Protein AF-A0A2N7HNQ8-F1 (afdb_monomer)

Foldseek 3Di:
DVVVVVVVVVVVVVPPPVPDDDDDDDDDDDDDDDPPPCPDDDDDDDDPDPPPPDDDDDDDDDDPDDDDDDDPDDFAWPDAPDDPPDDDDPPDDGTDGDCVVVVVVVVVVVVVVVVPDD

Mean predicted aligned error: 19.06 Å

pLDDT: mean 77.59, std 17.01, range [34.62, 96.19]

Nearest PDB structures (foldseek):
  2k7v-assembly1_B  TM=4.039E-01  e=2.892E+00  Escherichia coli K-12

Solvent-accessible surface area (backbone atoms only — not comparable to full-atom values): 8687 Å² total; per-residue (Å²): 130,73,66,63,58,55,52,54,59,56,54,66,71,60,65,74,80,79,76,84,87,84,80,90,86,88,87,87,82,90,80,77,92,71,88,70,82,81,74,87,74,91,80,81,86,84,71,89,72,82,75,77,81,81,84,88,80,89,82,84,91,74,78,96,74,81,85,86,87,76,78,94,62,93,74,54,77,68,46,72,70,62,62,94,89,64,90,80,59,93,89,60,79,50,62,39,62,56,54,64,72,58,51,55,54,48,52,54,53,50,52,54,53,58,74,66,57,129

Structure (mmCIF, N/CA/C/O backbone):
data_AF-A0A2N7HNQ8-F1
#
_entry.id   AF-A0A2N7HNQ8-F1
#
loop_
_atom_site.group_PDB
_atom_site.id
_atom_site.type_symbol
_atom_site.label_atom_id
_atom_site.label_alt_id
_atom_site.label_comp_id
_atom_site.label_asym_id
_atom_site.label_entity_id
_atom_site.label_seq_id
_atom_site.pdbx_PDB_ins_code
_atom_site.Cartn_x
_atom_site.Cartn_y
_atom_site.Cartn_z
_atom_site.occupancy
_atom_site.B_iso_or_equiv
_atom_site.auth_seq_id
_atom_site.auth_comp_id
_atom_site.auth_asym_id
_atom_site.auth_atom_id
_atom_site.pdbx_PDB_model_num
ATOM 1 N N . MET A 1 1 ? 15.312 16.713 -108.559 1.00 56.25 1 MET A N 1
ATOM 2 C CA . MET A 1 1 ? 16.142 17.880 -108.942 1.00 56.25 1 MET A CA 1
ATOM 3 C C . MET A 1 1 ? 16.427 18.877 -107.802 1.00 56.25 1 MET A C 1
ATOM 5 O O . MET A 1 1 ? 17.347 19.658 -107.952 1.00 56.25 1 MET A O 1
ATOM 9 N N . MET A 1 2 ? 15.707 18.867 -106.663 1.00 56.84 2 MET A N 1
ATOM 10 C CA . MET A 1 2 ? 15.932 19.813 -105.541 1.00 56.84 2 MET A CA 1
ATOM 11 C C . MET A 1 2 ? 16.911 19.304 -104.458 1.00 56.84 2 MET A C 1
ATOM 13 O O . MET A 1 2 ? 17.405 20.084 -103.652 1.00 56.84 2 MET A O 1
ATOM 17 N N . SER A 1 3 ? 17.199 17.995 -104.414 1.00 55.41 3 SER A N 1
ATOM 18 C CA . SER A 1 3 ? 18.073 17.393 -103.387 1.00 55.41 3 SER A CA 1
ATOM 19 C C . SER A 1 3 ? 19.565 17.615 -103.660 1.00 55.41 3 SER A C 1
ATOM 21 O O . SER A 1 3 ? 20.364 17.632 -102.735 1.00 55.41 3 SER A O 1
ATOM 23 N N . ILE A 1 4 ? 19.932 17.828 -104.926 1.00 68.69 4 ILE A N 1
ATOM 24 C CA . ILE A 1 4 ? 21.322 17.939 -105.394 1.00 68.69 4 ILE A CA 1
ATOM 25 C C . ILE A 1 4 ? 21.929 19.287 -104.958 1.00 68.69 4 ILE A C 1
ATOM 27 O O . ILE A 1 4 ? 23.066 19.345 -104.501 1.00 68.69 4 ILE A O 1
ATOM 31 N N . TYR A 1 5 ? 21.126 20.359 -104.983 1.00 66.38 5 TYR A N 1
ATOM 32 C CA . TYR A 1 5 ? 21.523 21.685 -104.493 1.00 66.38 5 TYR A CA 1
ATOM 33 C C . TYR A 1 5 ? 21.697 21.732 -102.970 1.00 66.38 5 TYR A C 1
ATOM 35 O O . TYR A 1 5 ? 22.557 22.458 -102.479 1.00 66.38 5 TYR A O 1
ATOM 43 N N . ARG A 1 6 ? 20.934 20.922 -102.217 1.00 64.94 6 ARG A N 1
ATOM 44 C CA . ARG A 1 6 ? 21.071 20.821 -100.752 1.00 64.94 6 ARG A CA 1
ATOM 45 C C . ARG A 1 6 ? 22.409 20.195 -100.359 1.00 64.94 6 ARG A C 1
ATOM 47 O O . ARG A 1 6 ? 23.032 20.683 -99.426 1.00 64.94 6 ARG A O 1
ATOM 54 N N . TYR A 1 7 ? 22.885 19.195 -101.104 1.00 72.62 7 TYR A N 1
ATOM 55 C CA . TYR A 1 7 ? 24.222 18.625 -100.898 1.00 72.62 7 TYR A CA 1
ATOM 56 C C . TYR A 1 7 ? 25.344 19.576 -101.346 1.00 72.62 7 TYR A C 1
ATOM 58 O O . TYR A 1 7 ? 26.361 19.664 -100.665 1.00 72.62 7 TYR A O 1
ATOM 66 N N . SER A 1 8 ? 25.142 20.355 -102.417 1.00 71.75 8 SER A N 1
ATOM 67 C CA . SER A 1 8 ? 26.108 21.381 -102.848 1.00 71.75 8 SER A CA 1
ATOM 68 C C . SER A 1 8 ? 26.268 22.517 -101.830 1.00 71.75 8 SER A C 1
ATOM 70 O O . SER A 1 8 ? 27.382 22.996 -101.627 1.00 71.75 8 SER A O 1
ATOM 72 N N . LEU A 1 9 ? 25.181 22.941 -101.174 1.00 67.62 9 LEU A N 1
ATOM 73 C CA . LEU A 1 9 ? 25.225 23.990 -100.147 1.00 67.62 9 LEU A CA 1
ATOM 74 C C . LEU A 1 9 ? 25.883 23.490 -98.848 1.00 67.62 9 LEU A C 1
ATOM 76 O O . LEU A 1 9 ? 26.578 24.251 -98.185 1.00 67.62 9 LEU A O 1
ATOM 80 N N . LEU A 1 10 ? 25.719 22.200 -98.528 1.00 68.38 10 LEU A N 1
ATOM 81 C CA . LEU A 1 10 ? 26.332 21.554 -97.361 1.00 68.38 10 LEU A CA 1
ATOM 82 C C . LEU A 1 10 ? 27.835 21.259 -97.561 1.00 68.38 10 LEU A C 1
ATOM 84 O O . LEU A 1 10 ? 28.608 21.293 -96.606 1.00 68.38 10 LEU A O 1
ATOM 88 N N . ALA A 1 11 ? 28.265 20.999 -98.801 1.00 67.81 11 ALA A N 1
ATOM 89 C CA . ALA A 1 11 ? 29.670 20.749 -99.137 1.00 67.81 11 ALA A CA 1
ATOM 90 C C . ALA A 1 11 ? 30.527 22.030 -99.113 1.00 67.81 11 ALA A C 1
ATOM 92 O O . ALA A 1 11 ? 31.683 21.988 -98.694 1.00 67.81 11 ALA A O 1
ATOM 93 N N . ALA A 1 12 ? 29.961 23.184 -99.489 1.00 68.19 12 ALA A N 1
ATOM 94 C CA . ALA A 1 12 ? 30.667 24.469 -99.461 1.00 68.19 12 ALA A CA 1
ATOM 95 C C . ALA A 1 12 ? 30.998 24.947 -98.031 1.00 68.19 12 ALA A C 1
ATOM 97 O O . ALA A 1 12 ? 31.996 25.634 -97.825 1.00 68.19 12 ALA A O 1
ATOM 98 N N . THR A 1 13 ? 30.210 24.542 -97.029 1.00 65.44 13 THR A N 1
ATOM 99 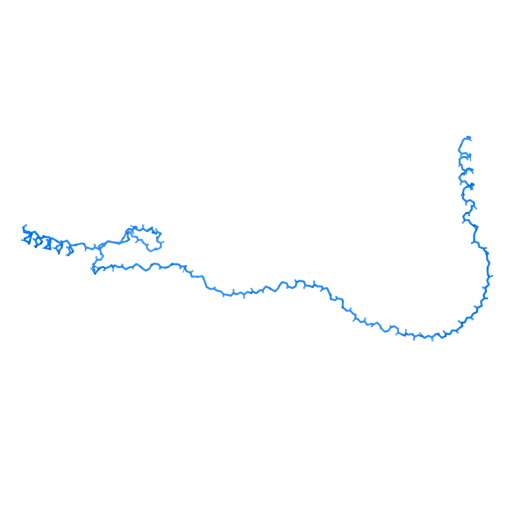C CA . THR A 1 13 ? 30.442 24.895 -95.618 1.00 65.44 13 THR A CA 1
ATOM 100 C C . THR A 1 13 ? 31.474 24.014 -94.913 1.00 65.44 13 THR A C 1
ATOM 102 O O . THR A 1 13 ? 31.965 24.400 -93.857 1.00 65.44 13 THR A O 1
ATOM 105 N N . LEU A 1 14 ? 31.833 22.853 -95.476 1.00 64.94 14 LEU A N 1
ATOM 106 C CA . LEU A 1 14 ? 32.817 21.94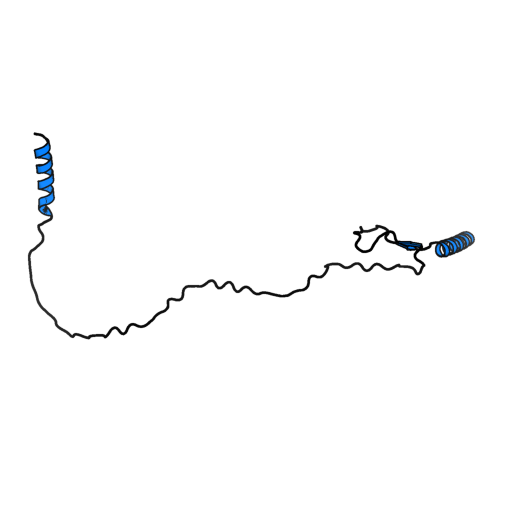2 -94.871 1.00 64.94 14 LEU A CA 1
ATOM 107 C C . LEU A 1 14 ? 34.260 22.198 -95.343 1.00 64.94 14 LEU A C 1
ATOM 109 O O . LEU A 1 14 ? 35.203 21.664 -94.764 1.00 64.94 14 LEU A O 1
ATOM 113 N N . LEU A 1 15 ? 34.442 23.031 -96.373 1.00 66.12 15 LEU A N 1
ATOM 114 C CA . LEU A 1 15 ? 35.744 23.299 -96.983 1.00 66.12 15 LEU A CA 1
ATOM 115 C C . LEU A 1 15 ? 36.750 24.126 -96.141 1.00 66.12 15 LEU A C 1
ATOM 117 O O . LEU A 1 15 ? 37.941 23.988 -96.418 1.00 66.12 15 LEU A O 1
ATOM 121 N N . PRO A 1 16 ? 36.383 24.936 -95.119 1.00 58.91 16 PRO A N 1
ATOM 122 C CA . PRO A 1 16 ? 37.382 25.700 -94.367 1.00 58.91 16 PRO A CA 1
ATOM 123 C C . PRO A 1 16 ? 37.990 24.955 -93.161 1.00 58.91 16 PRO A C 1
ATOM 125 O O . PRO A 1 16 ? 38.896 25.493 -92.535 1.00 58.91 16 PRO A O 1
ATOM 128 N N . LEU A 1 17 ? 37.559 23.728 -92.822 1.00 59.75 17 LEU A N 1
ATOM 129 C CA . LEU A 1 17 ? 38.064 23.018 -91.627 1.00 59.75 17 LEU A CA 1
ATOM 130 C C . LEU A 1 17 ? 39.320 22.150 -91.848 1.00 59.75 17 LEU A C 1
ATOM 132 O O . LEU A 1 17 ? 39.835 21.587 -90.888 1.00 59.75 17 LEU A O 1
ATOM 136 N N . ILE A 1 18 ? 39.851 22.056 -93.073 1.00 60.75 18 ILE A N 1
ATOM 137 C CA . ILE A 1 18 ? 41.083 21.287 -93.375 1.00 60.75 18 ILE A CA 1
ATOM 138 C C . ILE A 1 18 ? 42.306 22.218 -93.579 1.00 60.75 18 ILE A C 1
ATOM 140 O O . ILE A 1 18 ? 43.409 21.776 -93.886 1.00 60.75 18 ILE A O 1
ATOM 144 N N . GLY A 1 19 ? 42.153 23.527 -93.351 1.00 54.56 19 GLY A N 1
ATOM 145 C CA . GLY A 1 19 ? 43.182 24.534 -93.625 1.00 54.56 19 GLY A CA 1
ATOM 146 C C . GLY A 1 19 ? 43.919 25.080 -92.399 1.00 54.56 19 GLY A C 1
ATOM 147 O O . GLY A 1 19 ? 43.836 26.275 -92.159 1.00 54.56 19 GLY A O 1
ATOM 148 N N . CYS A 1 20 ? 44.658 24.251 -91.653 1.00 60.88 20 CYS A N 1
ATOM 149 C CA . CYS A 1 20 ? 45.712 24.719 -90.734 1.00 60.88 20 CYS A CA 1
ATOM 150 C C . CYS A 1 20 ? 46.837 23.674 -90.629 1.00 60.88 20 CYS A C 1
ATOM 152 O O . CYS A 1 20 ? 46.870 22.876 -89.695 1.00 60.88 20 CYS A O 1
ATOM 154 N N . ASN A 1 21 ? 47.756 23.661 -91.603 1.00 56.78 21 ASN A N 1
ATOM 155 C CA . ASN A 1 21 ? 49.056 22.998 -91.453 1.00 56.78 21 ASN A CA 1
ATOM 156 C C . ASN A 1 21 ? 50.152 23.644 -92.329 1.00 56.78 21 ASN A C 1
ATOM 158 O O . ASN A 1 21 ? 50.371 23.239 -93.470 1.00 56.78 21 ASN A O 1
ATOM 162 N N . HIS A 1 22 ? 50.825 24.663 -91.785 1.00 47.66 22 HIS A N 1
ATOM 163 C CA . HIS A 1 22 ? 52.124 25.214 -92.215 1.00 47.66 22 HIS A CA 1
ATOM 164 C C . HIS A 1 22 ? 52.555 26.221 -91.121 1.00 47.66 22 HIS A C 1
ATOM 166 O O . HIS A 1 22 ? 51.722 27.025 -90.726 1.00 47.66 22 HIS A O 1
ATOM 172 N N . SER A 1 23 ? 53.750 26.276 -90.530 1.00 43.09 23 SER A N 1
ATOM 173 C CA . SER A 1 23 ? 55.070 25.717 -90.830 1.00 43.09 23 SER A CA 1
ATOM 174 C C . SER A 1 23 ? 55.995 25.850 -89.600 1.00 43.09 23 SER A C 1
ATOM 176 O O . SER A 1 23 ? 55.961 26.859 -88.903 1.00 43.09 23 SER A O 1
ATOM 178 N N . VAL A 1 24 ? 56.832 24.827 -89.408 1.00 43.47 24 VAL A N 1
ATOM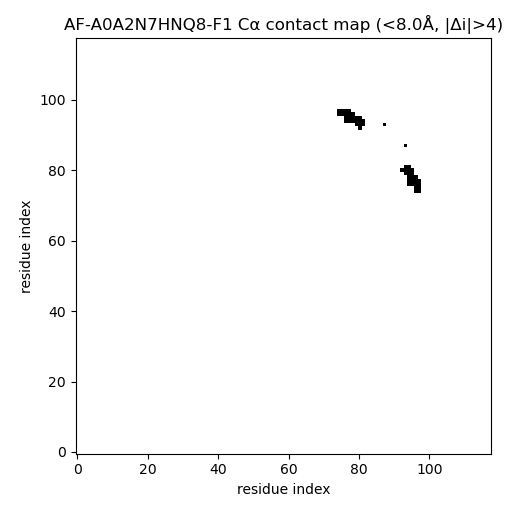 179 C CA . VAL A 1 24 ? 58.199 24.769 -88.840 1.00 43.47 24 VAL A CA 1
ATOM 180 C C . VAL A 1 24 ? 58.893 26.087 -88.437 1.00 43.47 24 VAL A C 1
ATOM 182 O O . VAL A 1 24 ? 59.069 26.976 -89.267 1.00 43.47 24 VAL A O 1
ATOM 185 N N . SER A 1 25 ? 59.470 26.112 -87.223 1.00 39.19 25 SER A N 1
ATOM 186 C CA . SER A 1 25 ? 60.926 26.266 -86.996 1.00 39.19 25 SER A CA 1
ATOM 187 C C . SER A 1 25 ? 61.347 25.878 -85.569 1.00 39.19 25 SER A C 1
ATOM 189 O O . SER A 1 25 ? 60.736 26.262 -84.578 1.00 39.19 25 SER A O 1
ATOM 191 N N . THR A 1 26 ? 62.393 25.061 -85.546 1.00 39.34 26 THR A N 1
ATOM 192 C CA . THR A 1 26 ? 63.142 24.419 -84.460 1.00 39.34 26 THR A CA 1
ATOM 193 C C . THR A 1 26 ? 64.090 25.404 -83.772 1.00 39.34 26 THR A C 1
ATOM 195 O O . THR A 1 26 ? 64.591 26.284 -84.457 1.00 39.34 26 THR A O 1
ATOM 198 N N . GLU A 1 27 ? 64.392 25.216 -82.480 1.00 40.34 27 GLU A N 1
ATOM 199 C CA . GLU A 1 27 ? 65.759 25.157 -81.913 1.00 40.34 27 GLU A CA 1
ATOM 200 C C . GLU A 1 27 ? 65.721 24.731 -80.423 1.00 40.34 27 GLU A C 1
ATOM 202 O O . GLU A 1 27 ? 64.684 24.871 -79.771 1.00 40.34 27 GLU A O 1
ATOM 207 N N . PRO A 1 28 ? 66.801 24.110 -79.909 1.00 50.19 28 PRO A N 1
ATOM 208 C CA . PRO A 1 28 ? 66.754 23.062 -78.891 1.00 50.19 28 PRO A CA 1
ATOM 209 C C . PRO A 1 28 ? 67.389 23.473 -77.554 1.00 50.19 28 PRO A C 1
ATOM 211 O O . PRO A 1 28 ? 68.359 24.222 -77.523 1.00 50.19 28 PRO A O 1
ATOM 214 N N . THR A 1 29 ? 66.967 22.851 -76.454 1.00 34.62 29 THR A N 1
ATOM 215 C CA . THR A 1 29 ? 67.837 22.672 -75.282 1.00 34.62 29 THR A CA 1
ATOM 216 C C . THR A 1 29 ? 67.580 21.319 -74.638 1.00 34.62 29 THR A C 1
ATOM 218 O O . THR A 1 29 ? 66.517 21.029 -74.095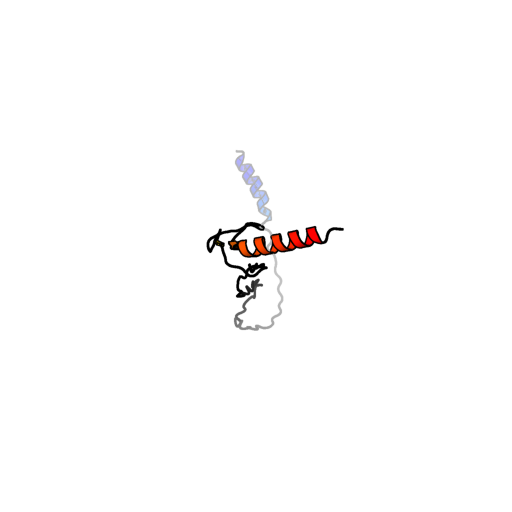 1.00 34.62 29 THR A O 1
ATOM 221 N N . ALA A 1 30 ? 68.595 20.471 -74.753 1.00 46.88 30 ALA A N 1
ATOM 222 C CA . ALA A 1 30 ? 68.765 19.273 -73.963 1.00 46.88 30 ALA A CA 1
ATOM 223 C C . ALA A 1 30 ? 69.015 19.653 -72.499 1.00 46.88 30 ALA A C 1
ATOM 225 O O . ALA A 1 30 ? 69.881 20.486 -72.249 1.00 46.88 30 ALA A O 1
ATOM 226 N N . ASP A 1 31 ? 68.346 18.988 -71.554 1.00 37.75 31 ASP A N 1
ATOM 227 C CA . ASP A 1 31 ? 69.063 18.430 -70.408 1.00 37.75 31 ASP A CA 1
ATOM 228 C C . ASP A 1 31 ? 68.303 17.263 -69.747 1.00 37.75 31 ASP A C 1
ATOM 230 O O . ASP A 1 31 ? 67.135 17.361 -69.379 1.00 37.75 31 ASP A O 1
ATOM 234 N N . SER A 1 32 ? 69.039 16.162 -69.619 1.00 42.09 32 SER A N 1
ATOM 235 C CA . SER A 1 32 ? 68.947 15.100 -68.618 1.00 42.09 32 SER A CA 1
ATOM 236 C C . SER A 1 32 ? 67.606 14.442 -68.301 1.00 42.09 32 SER A C 1
ATOM 238 O O . SER A 1 32 ? 66.894 14.774 -67.355 1.00 42.09 32 SER A O 1
ATOM 240 N N . SER A 1 33 ? 67.429 13.296 -68.956 1.00 52.00 33 SER A N 1
ATOM 241 C CA . SER A 1 33 ? 67.163 12.012 -68.307 1.00 52.00 33 SER A CA 1
ATOM 242 C C . SER A 1 33 ? 67.487 11.985 -66.804 1.00 52.00 33 SER A C 1
ATOM 244 O O . SER A 1 33 ? 68.634 11.799 -66.399 1.00 52.00 33 SER A O 1
ATOM 246 N N . LYS A 1 34 ? 66.453 12.050 -65.967 1.00 45.34 34 LYS A N 1
ATOM 247 C CA . LYS A 1 34 ? 66.490 11.445 -64.637 1.00 45.34 34 LYS A CA 1
ATOM 248 C C . LYS A 1 34 ? 65.358 10.435 -64.563 1.00 45.34 34 LYS A C 1
ATOM 250 O O . LYS A 1 34 ? 64.214 10.782 -64.288 1.00 45.34 34 LYS A O 1
ATOM 255 N N . VAL A 1 35 ? 65.704 9.180 -64.846 1.00 54.09 35 VAL A N 1
ATOM 256 C CA . VAL A 1 35 ? 64.890 8.019 -64.490 1.00 54.09 35 VAL A CA 1
ATOM 257 C C . VAL A 1 35 ? 64.716 8.073 -62.977 1.00 54.09 35 VAL A C 1
ATOM 259 O O . VAL A 1 35 ? 65.609 7.707 -62.215 1.00 54.09 35 VAL A O 1
ATOM 262 N N . THR A 1 36 ? 63.592 8.619 -62.535 1.00 55.94 36 THR A N 1
ATOM 263 C CA . THR A 1 36 ? 63.123 8.382 -61.180 1.00 55.94 36 THR A CA 1
ATOM 264 C C . THR A 1 36 ? 62.383 7.066 -61.283 1.00 55.94 36 THR A C 1
ATOM 266 O O . THR A 1 36 ? 61.293 7.027 -61.840 1.00 55.94 36 THR A O 1
ATOM 269 N N . GLU A 1 37 ? 63.008 5.972 -60.842 1.00 64.25 37 GLU A N 1
ATOM 270 C CA . GLU A 1 37 ? 62.255 4.747 -60.595 1.00 64.25 37 GLU A CA 1
ATOM 271 C C . GLU A 1 37 ? 61.119 5.093 -59.633 1.00 64.25 37 GLU A C 1
ATOM 273 O O . GLU A 1 37 ? 61.342 5.375 -58.449 1.00 64.25 37 GLU A O 1
ATOM 278 N N . GLU A 1 38 ? 59.904 5.126 -60.171 1.00 65.88 38 GLU A N 1
ATOM 279 C CA . GLU A 1 38 ? 58.674 5.295 -59.421 1.00 65.88 38 GLU A CA 1
ATOM 280 C C . GLU A 1 38 ? 58.485 4.040 -58.571 1.00 65.88 38 GLU A C 1
ATOM 282 O O . GLU A 1 38 ? 57.869 3.065 -58.989 1.00 65.88 38 GLU A O 1
ATOM 287 N N . ARG A 1 39 ? 59.087 4.022 -57.378 1.00 76.19 39 ARG A N 1
ATOM 288 C CA . ARG A 1 39 ? 58.824 2.983 -56.381 1.00 76.19 39 ARG A CA 1
ATOM 289 C C . ARG A 1 39 ? 57.395 3.184 -55.872 1.00 76.19 39 ARG A C 1
ATOM 291 O O . ARG A 1 39 ? 57.161 4.174 -55.174 1.00 76.19 39 ARG A O 1
ATOM 298 N N . PRO A 1 40 ? 56.444 2.289 -56.197 1.00 77.06 40 PRO A N 1
ATOM 299 C CA . PRO A 1 40 ? 55.069 2.462 -55.768 1.00 77.06 40 PRO A CA 1
ATOM 300 C C . PRO A 1 40 ? 55.009 2.329 -54.248 1.00 77.06 40 PRO A C 1
ATOM 302 O O . PRO A 1 40 ? 55.431 1.325 -53.673 1.00 77.06 40 PRO A O 1
ATOM 305 N N . ILE A 1 41 ? 54.499 3.369 -53.598 1.00 79.88 41 ILE A N 1
ATOM 306 C CA . ILE A 1 41 ? 54.211 3.364 -52.168 1.00 79.88 41 ILE A CA 1
ATOM 307 C C . ILE A 1 41 ? 52.730 3.080 -51.967 1.00 79.88 41 ILE A C 1
ATOM 309 O O . ILE A 1 41 ? 51.875 3.589 -52.691 1.00 79.88 41 ILE A O 1
ATOM 313 N N . GLN A 1 42 ? 52.419 2.257 -50.975 1.00 80.62 42 GLN A N 1
ATOM 314 C CA . GLN A 1 42 ? 51.038 1.963 -50.642 1.00 80.62 42 GLN A CA 1
ATOM 315 C C . GLN A 1 42 ? 50.525 3.038 -49.687 1.00 80.62 42 GLN A C 1
ATOM 317 O O . GLN A 1 42 ? 50.986 3.147 -48.552 1.00 80.62 42 GLN A O 1
ATOM 322 N N . VAL A 1 43 ? 49.582 3.846 -50.165 1.00 85.88 43 VAL A N 1
ATOM 323 C CA . VAL A 1 43 ? 48.874 4.839 -49.356 1.00 85.88 43 VAL A CA 1
ATOM 324 C C . VAL A 1 43 ? 47.460 4.349 -49.078 1.00 85.88 43 VAL A C 1
ATOM 326 O O . VAL A 1 43 ? 46.825 3.730 -49.931 1.00 85.88 43 VAL A O 1
ATOM 329 N N . ILE A 1 44 ? 46.971 4.623 -47.874 1.00 85.75 44 ILE A N 1
ATOM 330 C CA . ILE A 1 44 ? 45.580 4.385 -47.495 1.00 85.75 44 ILE A CA 1
ATOM 331 C C . ILE A 1 44 ? 44.965 5.752 -47.230 1.00 85.75 44 ILE A C 1
ATOM 333 O O . ILE A 1 44 ? 45.480 6.523 -46.420 1.00 85.75 44 ILE A O 1
ATOM 337 N N . GLN A 1 45 ? 43.875 6.054 -47.926 1.00 82.06 45 GLN A N 1
ATOM 338 C CA . GLN A 1 45 ? 43.105 7.267 -47.700 1.00 82.06 45 GLN A CA 1
ATOM 339 C C . GLN A 1 45 ? 42.133 7.014 -46.546 1.00 82.06 45 GLN A C 1
ATOM 341 O O . GLN A 1 45 ? 41.269 6.145 -46.643 1.00 82.06 45 GLN A O 1
ATOM 346 N N . LEU A 1 46 ? 42.305 7.727 -45.430 1.00 81.56 46 LEU A N 1
ATOM 347 C CA . LEU A 1 46 ? 41.384 7.630 -44.302 1.00 81.56 46 LEU A CA 1
ATOM 348 C C . LEU A 1 46 ? 40.139 8.462 -44.606 1.00 81.56 46 LEU A C 1
ATOM 350 O O . LEU A 1 46 ? 40.207 9.689 -44.670 1.00 81.56 46 LEU A O 1
ATOM 354 N N . GLU A 1 47 ? 39.003 7.796 -44.767 1.00 82.12 47 GLU A N 1
ATOM 355 C CA . GLU A 1 47 ? 37.706 8.462 -44.743 1.00 82.12 47 GLU A CA 1
ATOM 356 C C . GLU A 1 47 ? 37.255 8.686 -43.298 1.00 82.12 47 GLU A C 1
ATOM 358 O O . GLU A 1 47 ? 37.595 7.924 -42.387 1.00 82.12 47 GLU A O 1
ATOM 363 N N . SER A 1 48 ? 36.481 9.747 -43.075 1.00 73.94 48 SER A N 1
ATOM 364 C CA . SER A 1 48 ? 35.878 10.028 -41.777 1.00 73.94 48 SER A CA 1
ATOM 365 C C . SER A 1 48 ? 34.825 8.967 -41.459 1.00 73.94 48 SER A C 1
ATOM 367 O O . SER A 1 48 ? 33.650 9.119 -41.787 1.00 73.94 48 SER A O 1
ATOM 369 N N . ALA A 1 49 ? 35.244 7.882 -40.814 1.00 71.88 49 ALA A N 1
ATOM 370 C CA . ALA A 1 49 ? 34.327 6.920 -40.234 1.00 71.88 49 ALA A CA 1
ATOM 371 C C . ALA A 1 49 ? 33.654 7.577 -39.024 1.00 71.88 49 ALA A C 1
ATOM 373 O O . ALA A 1 49 ? 34.299 7.828 -38.003 1.00 71.88 49 ALA A O 1
ATOM 374 N N . SER A 1 50 ? 32.352 7.859 -39.116 1.00 69.06 50 SER A N 1
ATOM 375 C CA . SER A 1 50 ? 31.552 8.215 -37.945 1.00 69.06 50 SER A CA 1
ATOM 376 C C . SER A 1 50 ? 31.420 6.973 -37.064 1.00 69.06 50 SER A C 1
ATOM 378 O O . SER A 1 50 ? 30.453 6.217 -37.152 1.00 69.06 50 SER A O 1
ATOM 380 N N . GLN A 1 51 ? 32.436 6.711 -36.246 1.00 69.06 51 GLN A N 1
ATOM 381 C CA . GLN A 1 51 ? 32.399 5.634 -35.270 1.00 69.06 51 GLN A CA 1
ATOM 382 C C . GLN A 1 51 ? 31.366 6.005 -34.204 1.00 69.06 51 GLN A C 1
ATOM 384 O O . GLN A 1 51 ? 31.654 6.740 -33.260 1.00 69.06 51 GLN A O 1
ATOM 389 N N . GLN A 1 52 ? 30.138 5.506 -34.354 1.00 72.50 52 GLN A N 1
ATOM 390 C CA . GLN A 1 52 ? 29.171 5.523 -33.265 1.00 72.50 52 GLN A CA 1
ATOM 391 C C . GLN A 1 52 ? 29.679 4.577 -32.178 1.00 72.50 52 GLN A C 1
ATOM 393 O O . GLN A 1 52 ? 29.512 3.363 -32.244 1.00 72.50 52 GLN A O 1
ATOM 398 N N . SER A 1 53 ? 30.347 5.149 -31.178 1.00 77.56 53 SER A N 1
ATOM 399 C CA . SER A 1 53 ? 30.722 4.432 -29.966 1.00 77.56 53 SER A CA 1
ATOM 400 C C . SER A 1 53 ? 29.451 4.124 -29.171 1.00 77.56 53 SER A C 1
ATOM 402 O O . SER A 1 53 ? 28.928 4.977 -28.453 1.00 77.56 53 SER A O 1
ATOM 404 N N . SER A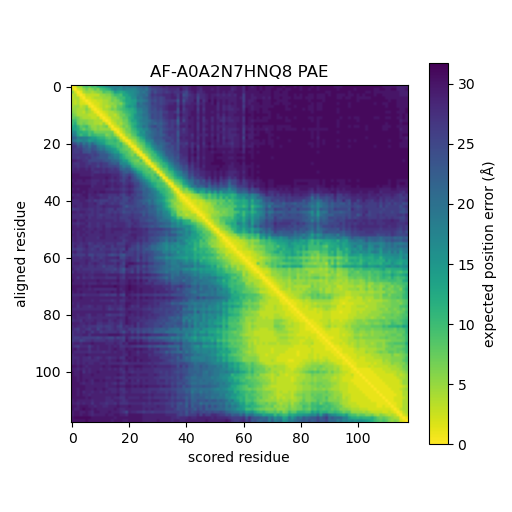 1 54 ? 28.918 2.911 -29.324 1.00 80.62 54 SER A N 1
ATOM 405 C CA . SER A 1 54 ? 27.837 2.412 -28.475 1.00 80.62 54 SER A CA 1
ATOM 406 C C . SER A 1 54 ? 28.421 1.958 -27.139 1.00 80.62 54 SER A C 1
ATOM 408 O O . SER A 1 54 ? 29.214 1.016 -27.092 1.00 80.62 54 SER A O 1
ATOM 410 N N . LYS A 1 55 ? 28.035 2.620 -26.048 1.00 88.38 55 LYS A N 1
ATOM 411 C CA . LYS A 1 55 ? 28.372 2.185 -24.690 1.00 88.38 55 LYS A CA 1
ATOM 412 C C . LYS A 1 55 ? 27.207 1.383 -24.124 1.00 88.38 55 LYS A C 1
ATOM 414 O O . LYS A 1 55 ? 26.093 1.892 -24.050 1.00 88.38 55 LYS A O 1
ATOM 419 N N . THR A 1 56 ? 27.477 0.149 -23.718 1.00 88.19 56 THR A N 1
ATOM 420 C CA . THR A 1 56 ? 26.499 -0.708 -23.043 1.00 88.19 56 THR A CA 1
ATOM 421 C C . THR A 1 56 ? 26.706 -0.599 -21.543 1.00 88.19 56 THR A C 1
ATOM 423 O O . THR A 1 56 ? 27.819 -0.789 -21.053 1.00 88.19 56 THR A O 1
ATOM 426 N N . PHE A 1 57 ? 25.633 -0.319 -20.814 1.00 89.00 57 PHE A N 1
ATOM 427 C CA . PHE A 1 57 ? 25.628 -0.294 -19.357 1.00 89.00 57 PHE A CA 1
ATOM 428 C C . PHE A 1 57 ? 24.664 -1.360 -18.852 1.00 89.00 57 PHE A C 1
ATOM 430 O O . PHE A 1 57 ? 23.593 -1.556 -19.422 1.00 89.00 57 PHE A O 1
ATOM 437 N N . THR A 1 58 ? 25.061 -2.055 -17.793 1.00 92.19 58 THR A N 1
ATOM 438 C CA . THR A 1 58 ? 24.181 -2.984 -17.0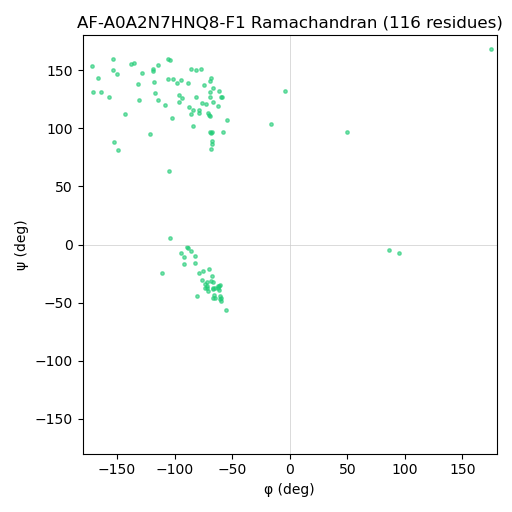79 1.00 92.19 58 THR A CA 1
ATOM 439 C C . THR A 1 58 ? 23.543 -2.239 -15.914 1.00 92.19 58 THR A C 1
ATOM 441 O O . THR A 1 58 ? 24.202 -1.421 -15.274 1.00 92.19 58 THR A O 1
ATOM 444 N N . GLY A 1 59 ? 22.271 -2.512 -15.646 1.00 90.88 59 GLY A N 1
ATOM 445 C CA . GLY A 1 59 ? 21.535 -1.936 -14.529 1.00 90.88 59 GLY A CA 1
ATOM 446 C C . GLY A 1 59 ? 20.406 -2.861 -14.101 1.00 90.88 59 GLY A C 1
ATOM 447 O O . GLY A 1 59 ? 19.979 -3.725 -14.868 1.00 90.88 59 GLY A O 1
ATOM 448 N N . GLU A 1 60 ? 19.943 -2.680 -12.873 1.00 92.25 60 GLU A N 1
ATOM 449 C CA . GLU A 1 60 ? 18.803 -3.405 -12.326 1.00 92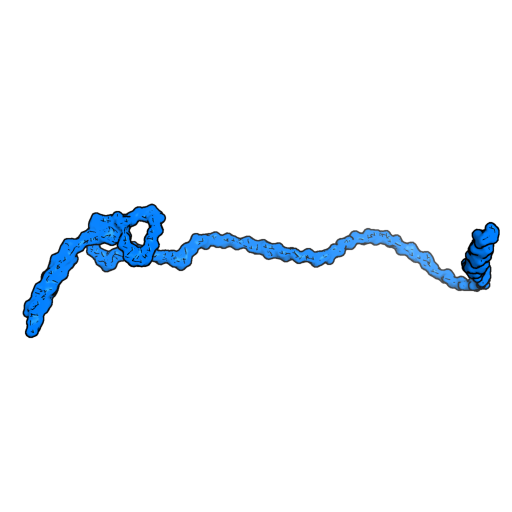.25 60 GLU A CA 1
ATOM 450 C C . GLU A 1 60 ? 17.556 -2.518 -12.359 1.00 92.25 60 GLU A C 1
ATOM 452 O O . GLU A 1 60 ? 17.629 -1.305 -12.147 1.00 92.25 60 GLU A O 1
ATOM 457 N N . LEU A 1 61 ? 16.405 -3.124 -12.651 1.00 90.69 61 LEU A N 1
ATOM 458 C CA . LEU A 1 61 ? 15.119 -2.443 -12.582 1.00 90.69 61 LEU A CA 1
ATOM 459 C C . LEU A 1 61 ? 14.575 -2.555 -11.161 1.00 90.69 61 LEU A C 1
ATOM 461 O O . LEU A 1 61 ? 14.281 -3.652 -10.693 1.00 90.69 61 LEU A O 1
ATOM 465 N N . GLN A 1 62 ? 14.384 -1.414 -10.507 1.00 88.56 62 GLN A N 1
ATOM 466 C CA . GLN A 1 62 ? 13.752 -1.334 -9.196 1.00 88.56 62 GLN A CA 1
ATOM 467 C C . GLN A 1 62 ? 12.475 -0.496 -9.273 1.00 88.56 62 GLN A C 1
ATOM 469 O O . GLN A 1 62 ? 12.366 0.432 -10.078 1.00 88.56 62 GLN A O 1
ATOM 474 N N . SER A 1 63 ? 11.497 -0.823 -8.425 1.00 89.00 63 SER A N 1
ATOM 475 C CA . SER A 1 63 ? 10.307 0.010 -8.273 1.00 89.00 63 SER A CA 1
ATOM 476 C C . SER A 1 63 ? 10.692 1.403 -7.779 1.00 89.00 63 SER A C 1
ATOM 478 O O . SER A 1 63 ? 11.429 1.530 -6.802 1.00 89.00 63 SER A O 1
ATOM 480 N N . VAL A 1 64 ? 10.151 2.439 -8.424 1.00 88.44 64 VAL A N 1
ATOM 481 C CA . VAL A 1 64 ? 10.347 3.840 -8.014 1.00 88.44 64 VAL A CA 1
ATOM 482 C C . VAL A 1 64 ? 9.764 4.080 -6.619 1.00 88.44 64 VAL A C 1
ATOM 484 O O . VAL A 1 64 ? 10.346 4.804 -5.819 1.00 88.44 64 VAL A O 1
ATOM 487 N N . GLU A 1 65 ? 8.644 3.426 -6.302 1.00 84.00 65 GLU A N 1
ATOM 488 C CA . GLU A 1 65 ? 7.968 3.534 -5.011 1.00 84.00 65 GLU A CA 1
ATOM 489 C C . GLU A 1 65 ? 7.626 2.144 -4.469 1.00 84.00 65 GLU A C 1
ATOM 491 O O . GLU A 1 65 ? 7.191 1.256 -5.204 1.00 84.00 65 GLU A O 1
ATOM 496 N N . THR A 1 66 ? 7.829 1.935 -3.169 1.00 85.12 66 THR A N 1
ATOM 497 C CA . THR A 1 66 ? 7.462 0.693 -2.476 1.00 85.12 66 THR A CA 1
ATOM 498 C C . THR A 1 66 ? 6.688 1.055 -1.219 1.00 85.12 66 THR A C 1
ATOM 500 O O . THR A 1 66 ? 7.177 1.813 -0.384 1.00 85.12 66 THR A O 1
ATOM 503 N N . ALA A 1 67 ? 5.480 0.513 -1.078 1.00 84.12 67 ALA A N 1
ATOM 504 C CA . ALA A 1 67 ? 4.646 0.716 0.098 1.00 84.12 67 ALA A CA 1
ATOM 505 C C . ALA A 1 67 ? 4.708 -0.524 0.998 1.00 84.12 67 ALA A C 1
ATOM 507 O O . ALA A 1 67 ? 4.156 -1.571 0.664 1.00 84.12 67 ALA A O 1
ATOM 508 N N . GLY A 1 68 ? 5.373 -0.405 2.148 1.00 84.00 68 GLY A N 1
ATOM 509 C CA . GLY A 1 68 ? 5.274 -1.398 3.215 1.00 84.00 68 GLY A CA 1
ATOM 510 C C . GLY A 1 68 ? 3.951 -1.227 3.958 1.00 84.00 68 GLY A C 1
ATOM 511 O O . GLY A 1 68 ? 3.683 -0.152 4.494 1.00 84.00 68 GLY A O 1
ATOM 512 N N . VAL A 1 69 ? 3.117 -2.267 3.993 1.00 85.06 69 VAL A N 1
ATOM 513 C CA . VAL A 1 69 ? 1.884 -2.259 4.787 1.00 85.06 69 VAL A CA 1
ATOM 514 C C . VAL A 1 69 ? 2.169 -2.887 6.145 1.00 85.06 69 VAL A C 1
ATOM 516 O O . VAL A 1 69 ? 2.630 -4.021 6.227 1.00 85.06 69 VAL A O 1
ATOM 519 N N . ALA A 1 70 ? 1.849 -2.157 7.208 1.00 86.06 70 ALA A N 1
ATOM 520 C CA . ALA A 1 70 ? 1.837 -2.665 8.570 1.00 86.06 70 ALA A CA 1
ATOM 521 C C . ALA A 1 70 ? 0.599 -2.149 9.305 1.00 86.06 70 ALA A C 1
AT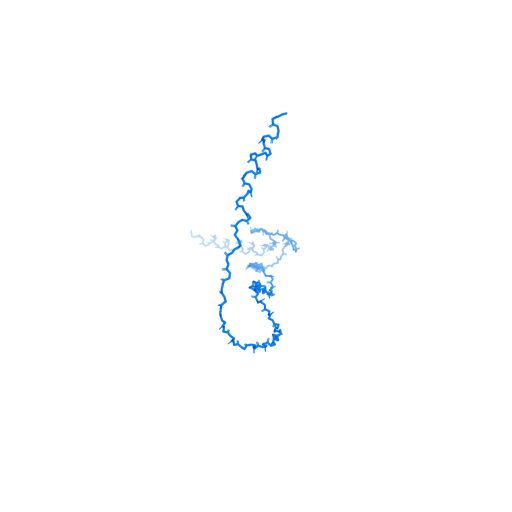OM 523 O O . ALA A 1 70 ? 0.046 -1.094 8.973 1.00 86.06 70 ALA A O 1
ATOM 524 N N . PHE A 1 71 ? 0.174 -2.890 10.323 1.00 85.19 71 PHE A N 1
ATOM 525 C CA . PHE A 1 71 ? -0.896 -2.447 11.202 1.00 85.19 71 PHE A CA 1
ATOM 526 C C . PHE A 1 71 ? -0.381 -1.364 12.151 1.00 85.19 71 PHE A C 1
ATOM 528 O O . PHE A 1 71 ? 0.717 -1.463 12.695 1.00 85.19 71 PHE A O 1
ATOM 535 N N . ARG A 1 72 ? -1.181 -0.310 12.343 1.00 87.06 72 ARG A N 1
ATOM 536 C CA . ARG A 1 72 ? -0.854 0.796 13.262 1.00 87.06 72 ARG A CA 1
ATOM 537 C C . ARG A 1 72 ? -1.038 0.424 14.728 1.00 87.06 72 ARG A C 1
ATOM 539 O O . ARG A 1 72 ? -0.474 1.082 15.593 1.00 87.06 72 ARG A O 1
ATOM 546 N N . VAL A 1 73 ? -1.864 -0.581 14.983 1.00 86.69 73 VAL A N 1
ATOM 547 C CA . VAL A 1 73 ? -2.238 -1.034 16.316 1.00 86.69 73 VAL A CA 1
ATOM 548 C C . VAL A 1 73 ? -2.012 -2.543 16.414 1.00 86.69 73 VAL A C 1
ATOM 550 O O . VAL A 1 73 ? -2.142 -3.235 15.398 1.00 86.69 73 VAL A O 1
ATOM 553 N N . PRO A 1 74 ? -1.640 -3.062 17.595 1.00 85.69 74 PRO A N 1
ATOM 554 C CA . PRO A 1 74 ? -1.483 -4.497 17.799 1.00 85.69 74 PRO A CA 1
ATOM 555 C C . PRO A 1 74 ? -2.847 -5.193 17.752 1.00 85.69 74 PRO A C 1
ATOM 557 O O . PRO A 1 74 ? -3.830 -4.678 18.267 1.00 85.69 74 PRO A O 1
ATOM 560 N N . GLY A 1 75 ? -2.941 -6.372 17.156 1.00 88.06 75 GLY A N 1
ATOM 561 C CA . GLY A 1 75 ? -4.206 -7.097 17.136 1.00 88.06 75 GLY A CA 1
ATOM 562 C C . GLY A 1 75 ? -4.130 -8.354 16.295 1.00 88.06 75 GLY A C 1
ATOM 563 O O . GLY A 1 75 ? -3.175 -8.561 15.543 1.00 88.06 75 GLY A O 1
ATOM 564 N N . THR A 1 76 ? -5.153 -9.186 16.429 1.00 90.62 76 THR A N 1
ATOM 565 C CA . THR A 1 76 ? -5.292 -10.416 15.652 1.00 90.62 76 THR A CA 1
ATOM 566 C C . THR A 1 76 ? -6.017 -10.116 14.346 1.00 90.62 76 THR A C 1
ATOM 568 O O . THR A 1 76 ? -6.975 -9.346 14.324 1.00 90.62 76 THR A O 1
ATOM 571 N N . ILE A 1 77 ? -5.566 -10.718 13.245 1.00 91.19 77 ILE A N 1
ATOM 572 C CA . ILE A 1 77 ? -6.264 -10.627 11.958 1.00 91.19 77 ILE A CA 1
ATOM 573 C C . ILE A 1 77 ? -7.530 -11.481 12.039 1.00 91.19 77 ILE A C 1
ATOM 575 O O . ILE A 1 77 ? -7.448 -12.687 12.257 1.00 91.19 77 ILE A O 1
ATOM 579 N N . GLN A 1 78 ? -8.683 -10.851 11.834 1.00 92.88 78 GLN A N 1
ATOM 580 C CA . GLN A 1 78 ? -9.973 -11.520 11.713 1.00 92.88 78 GLN A CA 1
ATOM 581 C C . GLN A 1 78 ? -10.162 -12.083 10.301 1.00 92.88 78 GLN A C 1
ATOM 583 O O . GLN A 1 78 ? -10.574 -13.229 10.141 1.00 92.88 78 GLN A O 1
ATOM 588 N N . GLU A 1 79 ? -9.829 -11.292 9.275 1.00 92.75 79 GLU A N 1
ATOM 589 C CA . GLU A 1 79 ? -10.002 -11.680 7.873 1.00 92.75 79 GLU A CA 1
ATOM 590 C C . GLU A 1 79 ? -8.953 -11.027 6.958 1.00 92.75 79 GLU A C 1
ATOM 592 O O . GLU A 1 79 ? -8.534 -9.886 7.174 1.00 92.75 79 GLU A O 1
ATOM 597 N N . LEU A 1 80 ? -8.545 -11.749 5.908 1.00 93.31 80 LEU A N 1
ATOM 598 C CA . LEU A 1 80 ? -7.713 -11.236 4.819 1.00 93.31 80 LEU A CA 1
ATOM 599 C C . LEU A 1 80 ? -8.562 -11.108 3.547 1.00 93.31 80 LEU A C 1
ATOM 601 O O . LEU A 1 80 ? -9.091 -12.097 3.046 1.00 93.31 80 LEU A O 1
ATOM 605 N N . LEU A 1 81 ? -8.662 -9.891 3.014 1.00 93.25 81 LEU A N 1
ATOM 606 C CA . LEU A 1 81 ? -9.591 -9.534 1.933 1.00 93.25 81 LEU A CA 1
ATOM 607 C C . LEU A 1 81 ? -8.956 -9.626 0.536 1.00 93.25 81 LEU A C 1
ATOM 609 O O . LEU A 1 81 ? -9.639 -9.456 -0.472 1.00 93.25 81 LEU A O 1
ATOM 613 N N . VAL A 1 82 ? -7.644 -9.859 0.466 1.00 93.81 82 VAL A N 1
ATOM 614 C CA . VAL A 1 82 ? -6.865 -9.896 -0.779 1.00 93.81 82 VAL A CA 1
ATOM 615 C C . VAL A 1 82 ? -5.910 -11.081 -0.795 1.00 93.81 82 VAL A C 1
ATOM 617 O O . VAL A 1 82 ? -5.499 -11.581 0.254 1.00 93.81 82 VAL A O 1
ATOM 620 N N . LYS A 1 83 ? -5.526 -11.520 -1.993 1.00 93.44 83 LYS A N 1
ATOM 621 C CA . LYS A 1 83 ? -4.543 -12.586 -2.191 1.00 93.44 83 LYS A CA 1
ATOM 622 C C . LYS A 1 83 ? -3.212 -12.019 -2.666 1.00 93.44 83 LYS A C 1
ATOM 624 O O . LYS A 1 83 ? -3.107 -10.911 -3.193 1.00 93.44 83 LYS A O 1
ATOM 629 N N . THR A 1 84 ? -2.159 -12.805 -2.480 1.00 90.75 84 THR A N 1
ATOM 630 C CA . THR A 1 84 ? -0.829 -12.463 -2.980 1.00 90.75 84 THR A CA 1
ATOM 631 C C . THR A 1 84 ? -0.857 -12.293 -4.499 1.00 90.75 84 THR A C 1
ATOM 633 O O . THR A 1 84 ? -1.287 -13.192 -5.216 1.00 90.75 84 THR A O 1
ATOM 636 N N . GLY A 1 85 ? -0.362 -11.150 -4.980 1.00 91.81 85 GLY A N 1
ATOM 637 C CA . GLY A 1 85 ? -0.328 -10.804 -6.405 1.00 91.81 85 GLY A CA 1
ATOM 638 C C . GLY A 1 85 ? -1.515 -9.964 -6.887 1.00 91.81 85 GLY A C 1
ATOM 639 O O . GLY A 1 85 ? -1.473 -9.467 -8.013 1.00 91.81 85 GLY A O 1
ATOM 640 N N . ASP A 1 86 ? -2.532 -9.750 -6.048 1.00 92.88 86 ASP A N 1
ATOM 641 C CA . ASP A 1 86 ? -3.667 -8.903 -6.406 1.00 92.88 86 ASP A CA 1
ATOM 642 C C . ASP A 1 86 ? -3.256 -7.428 -6.521 1.00 92.88 86 ASP A C 1
ATOM 644 O O . ASP A 1 86 ? -2.445 -6.903 -5.751 1.00 92.88 86 ASP A O 1
ATOM 648 N N . ARG A 1 87 ? -3.859 -6.729 -7.487 1.00 92.81 87 ARG A N 1
ATOM 649 C CA . ARG A 1 87 ? -3.746 -5.272 -7.600 1.00 92.81 87 ARG A CA 1
ATOM 650 C C . ARG A 1 87 ? -4.729 -4.611 -6.641 1.00 92.81 87 ARG A C 1
ATOM 652 O O . ARG A 1 87 ? -5.925 -4.875 -6.707 1.00 92.81 87 ARG A O 1
ATOM 659 N N . VAL A 1 88 ? -4.224 -3.705 -5.811 1.00 93.12 88 VAL A N 1
ATOM 660 C CA . VAL A 1 88 ? -5.016 -2.955 -4.828 1.00 93.12 88 VAL A CA 1
ATOM 661 C C . VAL A 1 88 ? -4.950 -1.458 -5.096 1.00 93.12 88 VAL A C 1
ATOM 663 O O . VAL A 1 88 ? -3.965 -0.952 -5.636 1.00 93.12 88 VAL A O 1
ATOM 666 N N . GLN A 1 89 ? -6.008 -0.744 -4.724 1.00 93.25 89 GLN A N 1
ATOM 667 C CA . GLN A 1 89 ? -6.090 0.711 -4.857 1.00 93.25 89 GLN A CA 1
ATOM 668 C C . GLN A 1 89 ? -5.904 1.404 -3.503 1.00 93.25 89 GLN A C 1
ATOM 670 O O . GLN A 1 89 ? -6.109 0.816 -2.440 1.00 93.25 89 GLN A O 1
ATOM 675 N N . LYS A 1 90 ? -5.531 2.688 -3.522 1.00 91.56 90 LYS A N 1
ATOM 676 C CA . LYS A 1 90 ? -5.388 3.478 -2.294 1.00 91.56 90 LYS A CA 1
ATOM 677 C C . LYS A 1 90 ? -6.721 3.533 -1.541 1.00 91.56 90 LYS A C 1
ATOM 679 O O . LYS A 1 90 ? -7.731 3.943 -2.099 1.00 91.56 90 LYS A O 1
ATOM 684 N N . GLY A 1 91 ? -6.692 3.168 -0.260 1.00 92.06 91 GLY A N 1
ATOM 685 C CA . GLY A 1 91 ? -7.875 3.140 0.606 1.00 92.06 91 GLY A CA 1
ATOM 686 C C . GLY A 1 91 ? -8.677 1.839 0.537 1.00 92.06 91 GLY A C 1
ATOM 687 O O . GLY A 1 91 ? -9.609 1.676 1.317 1.00 92.06 91 GLY A O 1
ATOM 688 N N . GLN A 1 92 ? -8.308 0.901 -0.338 1.00 93.25 92 GLN A N 1
ATOM 689 C CA . GLN A 1 92 ? -8.917 -0.421 -0.356 1.00 93.25 92 GLN A CA 1
ATOM 690 C C . GLN A 1 92 ? -8.503 -1.205 0.903 1.00 93.25 92 GLN A C 1
ATOM 692 O O . GLN A 1 92 ? -7.303 -1.322 1.174 1.00 93.25 92 GLN A O 1
ATOM 697 N N . PRO A 1 93 ? -9.458 -1.753 1.673 1.00 92.56 93 PRO A N 1
ATOM 698 C CA . PRO A 1 93 ? -9.142 -2.607 2.807 1.00 92.56 93 PRO A CA 1
ATOM 699 C C . PRO A 1 93 ? -8.557 -3.935 2.313 1.00 92.56 93 PRO A C 1
ATOM 701 O O . PRO A 1 93 ? -9.100 -4.574 1.414 1.00 92.56 93 PRO A O 1
ATOM 704 N N . ILE A 1 94 ? -7.430 -4.333 2.900 1.00 93.31 94 ILE A N 1
ATOM 705 C CA . ILE A 1 94 ? -6.701 -5.560 2.537 1.00 93.31 94 ILE A CA 1
ATOM 706 C C . ILE A 1 94 ? -6.767 -6.634 3.626 1.00 93.31 94 ILE A C 1
ATOM 708 O O . ILE A 1 94 ? -6.649 -7.820 3.337 1.00 93.31 94 ILE A O 1
ATOM 712 N N . ALA A 1 95 ? -6.980 -6.224 4.873 1.00 92.00 95 ALA A N 1
ATOM 713 C CA . ALA A 1 95 ? -7.130 -7.087 6.033 1.00 92.00 95 ALA A CA 1
ATOM 714 C C . ALA A 1 95 ? -7.981 -6.367 7.081 1.00 92.00 95 ALA A C 1
ATOM 716 O O . ALA A 1 95 ? -7.937 -5.135 7.173 1.00 92.00 95 ALA A O 1
ATOM 717 N N . GLN A 1 96 ? -8.708 -7.135 7.883 1.00 91.12 96 GLN A N 1
ATOM 718 C CA . GLN A 1 96 ? -9.479 -6.646 9.015 1.00 91.12 96 GLN A CA 1
ATOM 719 C C . GLN A 1 96 ? -8.926 -7.252 10.305 1.00 91.12 96 GLN A C 1
ATOM 721 O O . GLN A 1 96 ? -8.694 -8.458 10.385 1.00 91.12 96 GLN A O 1
ATOM 726 N N . LEU A 1 97 ? -8.680 -6.399 11.299 1.00 92.38 97 LEU A N 1
ATOM 727 C CA . LEU A 1 97 ? -8.318 -6.815 12.654 1.00 92.38 97 LEU A CA 1
ATOM 728 C C . LEU A 1 97 ? -9.587 -7.080 13.466 1.00 92.38 97 LEU A C 1
ATOM 730 O O . LEU A 1 97 ? -10.606 -6.432 13.223 1.00 92.38 97 LEU A O 1
ATOM 734 N N . ASP A 1 98 ? -9.501 -7.984 14.439 1.00 92.31 98 ASP A N 1
ATOM 735 C CA . ASP A 1 98 ? -10.574 -8.218 15.407 1.00 92.31 98 ASP A CA 1
ATOM 736 C C . ASP A 1 98 ? -10.825 -6.942 16.239 1.00 92.31 98 ASP A C 1
ATOM 738 O O . ASP A 1 98 ? -9.901 -6.448 16.899 1.00 92.31 98 ASP A O 1
ATOM 742 N N . PRO A 1 99 ? -12.040 -6.364 16.196 1.00 90.69 99 PRO A N 1
ATOM 743 C CA . PRO A 1 99 ? -12.338 -5.125 16.894 1.00 90.69 99 PRO A CA 1
ATOM 744 C C . PRO A 1 99 ? -12.760 -5.323 18.357 1.00 90.69 99 PRO A C 1
ATOM 746 O O . PRO A 1 99 ? -12.964 -4.311 19.024 1.00 90.69 99 PRO A O 1
ATOM 749 N N . HIS A 1 100 ? -12.933 -6.553 18.859 1.00 91.50 100 HIS A N 1
ATOM 750 C CA . HIS A 1 100 ? -13.587 -6.802 20.151 1.00 91.50 100 HIS A CA 1
ATOM 751 C C . HIS A 1 100 ? -12.941 -6.039 21.318 1.00 91.50 100 HIS A C 1
ATOM 753 O O . HIS A 1 100 ? -13.596 -5.217 21.959 1.00 91.50 100 HIS A O 1
ATOM 759 N N . ASP A 1 101 ? -11.638 -6.227 21.531 1.00 89.06 101 ASP A N 1
ATOM 760 C CA . ASP A 1 101 ? -10.902 -5.572 22.621 1.00 89.06 101 ASP A CA 1
ATOM 761 C C . ASP A 1 101 ? -10.938 -4.039 22.495 1.00 89.06 101 ASP A C 1
ATOM 763 O O . ASP A 1 101 ? -11.029 -3.310 23.485 1.00 89.06 101 ASP A O 1
ATOM 767 N N . TYR A 1 102 ? -10.918 -3.537 21.257 1.00 89.69 102 TYR A N 1
ATOM 768 C CA . TYR A 1 102 ? -10.989 -2.107 20.965 1.00 89.69 102 TYR A CA 1
ATOM 769 C C . TYR A 1 102 ? -12.372 -1.516 21.227 1.00 89.69 102 TYR A C 1
ATOM 771 O O . TYR A 1 102 ? -12.466 -0.380 21.689 1.00 89.69 102 TYR A O 1
ATOM 779 N N . GLN A 1 103 ? -13.436 -2.265 20.937 1.00 92.69 103 GLN A N 1
ATOM 780 C CA . GLN A 1 103 ? -14.810 -1.847 21.207 1.00 92.69 103 GLN A CA 1
ATOM 781 C C . GLN A 1 103 ? -15.059 -1.757 22.710 1.00 92.69 103 GLN A C 1
ATOM 783 O O . GLN A 1 103 ? -15.534 -0.725 23.175 1.00 92.69 103 GLN A O 1
ATOM 788 N N . VAL A 1 104 ? -14.639 -2.771 23.473 1.00 94.06 104 VAL A N 1
ATOM 789 C CA . VAL A 1 104 ? -14.758 -2.768 24.939 1.00 94.06 104 VAL A CA 1
ATOM 790 C C . VAL A 1 104 ? -14.003 -1.581 25.544 1.00 94.06 104 VAL A C 1
ATOM 792 O O . VAL A 1 104 ? -14.569 -0.813 26.322 1.00 94.06 104 VAL A O 1
ATOM 795 N N . ALA A 1 105 ? -12.749 -1.358 25.135 1.00 92.12 105 ALA A N 1
ATOM 796 C CA . ALA A 1 105 ? -11.963 -0.225 25.622 1.00 92.12 105 ALA A CA 1
ATOM 797 C C . ALA A 1 105 ? -12.590 1.134 25.256 1.00 92.12 105 ALA A C 1
ATOM 799 O O . ALA A 1 105 ? -12.554 2.075 26.053 1.00 92.12 105 ALA A O 1
ATOM 800 N N . LEU A 1 106 ? -13.173 1.252 24.059 1.00 94.69 106 LEU A N 1
ATOM 801 C CA . LEU A 1 106 ? -13.861 2.465 23.625 1.00 94.69 106 LEU A CA 1
ATOM 802 C C . LEU A 1 106 ? -15.104 2.743 24.478 1.00 94.69 106 LEU A C 1
ATOM 804 O O . LEU A 1 106 ? -15.284 3.879 24.920 1.00 94.69 106 LEU A O 1
ATOM 808 N N . GLU A 1 107 ? -15.931 1.729 24.725 1.00 95.88 107 GLU A N 1
ATOM 809 C CA . GLU A 1 107 ? -17.142 1.842 25.545 1.00 95.88 107 GLU A CA 1
ATOM 810 C C . GLU A 1 107 ? -16.814 2.266 26.982 1.00 95.88 107 GLU A C 1
ATOM 812 O O . GLU A 1 107 ? -17.431 3.195 27.508 1.00 95.88 107 GLU A O 1
ATOM 817 N N . GLU A 1 108 ? -15.786 1.670 27.595 1.00 96.00 108 GLU A N 1
ATOM 818 C CA . GLU A 1 108 ? -15.328 2.067 28.931 1.00 96.00 108 GLU A CA 1
ATOM 819 C C . GLU A 1 108 ? -14.892 3.536 28.989 1.00 96.00 108 GLU A C 1
ATOM 821 O O . GLU A 1 108 ? -15.246 4.270 29.918 1.00 96.00 108 GLU A O 1
ATOM 826 N N . LEU A 1 109 ? -14.106 3.982 28.003 1.00 96.19 109 LEU A N 1
ATOM 827 C CA . LEU A 1 109 ? -13.619 5.360 27.943 1.00 96.19 109 LEU A CA 1
ATOM 828 C C . LEU A 1 109 ? -14.761 6.353 27.710 1.00 96.19 109 LEU A C 1
ATOM 830 O O . LEU A 1 109 ? -14.762 7.434 28.302 1.00 96.19 109 LEU A O 1
ATOM 834 N N . GLN A 1 110 ? -15.745 5.988 26.887 1.00 95.81 110 GLN A N 1
ATOM 835 C CA . GLN A 1 110 ? -16.939 6.799 26.660 1.00 95.81 110 GLN A CA 1
ATOM 836 C C . GLN A 1 110 ? -17.791 6.917 27.926 1.00 95.81 110 GLN A C 1
ATOM 838 O O . GLN A 1 110 ? -18.211 8.025 28.263 1.00 95.81 110 GLN A O 1
ATOM 843 N N . ALA A 1 111 ? -17.992 5.822 28.666 1.00 95.25 111 ALA A N 1
ATOM 844 C CA . ALA A 1 111 ? -18.724 5.841 29.931 1.00 95.25 111 ALA A CA 1
ATOM 845 C C . ALA A 1 111 ? -18.053 6.763 30.964 1.00 95.25 111 ALA A C 1
ATOM 847 O O . ALA A 1 111 ? -18.714 7.633 31.532 1.00 95.25 111 ALA A O 1
ATOM 848 N N . ARG A 1 112 ? -16.725 6.659 31.129 1.00 94.81 112 ARG A N 1
ATOM 849 C CA . ARG A 1 112 ? -15.960 7.562 32.014 1.00 94.81 112 ARG A CA 1
ATOM 850 C C . ARG A 1 112 ? -16.048 9.025 31.572 1.00 94.81 112 ARG A C 1
ATOM 852 O O . ARG A 1 112 ? -16.143 9.917 32.409 1.00 94.81 112 ARG A O 1
ATOM 859 N N . ALA A 1 113 ? -16.018 9.291 30.266 1.00 94.62 113 ALA A N 1
ATOM 860 C CA . ALA A 1 113 ? -16.129 10.651 29.740 1.00 94.62 113 ALA A CA 1
ATOM 861 C C . ALA A 1 113 ? -17.514 11.272 29.988 1.00 94.62 113 ALA A C 1
ATOM 863 O O . ALA A 1 113 ? -17.611 12.484 30.179 1.00 94.62 113 ALA A O 1
ATOM 864 N N . LEU A 1 114 ? -18.576 10.459 29.992 1.00 93.75 114 LEU A N 1
ATOM 865 C CA . LEU A 1 114 ? -19.929 10.901 30.334 1.00 93.75 114 LEU A CA 1
ATOM 866 C C . LEU A 1 114 ? -20.070 11.203 31.826 1.00 93.75 114 LEU A C 1
ATOM 868 O O . LEU A 1 114 ? -20.679 12.210 32.169 1.00 93.75 114 LEU A O 1
ATOM 872 N N . GLU A 1 115 ? -19.472 10.385 32.693 1.00 89.75 115 GLU A N 1
ATOM 873 C CA . GLU A 1 115 ? -19.445 10.633 34.140 1.00 89.75 115 GLU A CA 1
ATOM 874 C C . GLU A 1 115 ? -18.716 11.944 34.488 1.00 89.75 115 GLU A C 1
ATOM 876 O O . GLU A 1 115 ? -19.126 12.665 35.393 1.00 89.75 115 GLU A O 1
ATOM 881 N N . TYR A 1 116 ? -17.665 12.287 33.735 1.00 86.62 116 TYR A N 1
ATOM 882 C CA . TYR A 1 116 ? -16.877 13.507 33.941 1.00 86.62 116 TYR A CA 1
ATOM 883 C C . TYR A 1 116 ? -17.491 14.775 33.320 1.00 86.62 116 TYR A C 1
ATOM 885 O O . TYR A 1 116 ? -16.985 15.874 33.551 1.00 86.62 116 TYR A O 1
ATOM 893 N N . ARG A 1 117 ? -18.544 14.668 32.499 1.00 72.19 117 ARG A N 1
ATOM 894 C CA . ARG A 1 117 ? -19.121 15.834 31.816 1.00 72.19 117 ARG A CA 1
ATOM 895 C C . ARG A 1 117 ? -19.844 16.733 32.844 1.00 72.19 117 ARG A C 1
ATOM 897 O O . ARG A 1 117 ? -20.840 16.270 33.395 1.00 72.19 117 ARG A O 1
ATOM 904 N N . PRO A 1 118 ? -19.360 17.968 33.111 1.00 64.56 118 PRO A N 1
ATOM 905 C CA . PRO A 1 118 ? -19.938 18.857 34.123 1.00 64.56 118 PRO A CA 1
ATOM 906 C C . PRO A 1 118 ? -21.321 19.387 33.732 1.00 64.56 118 PRO A C 1
ATOM 908 O O . PRO A 1 118 ? -21.599 19.492 32.510 1.00 64.56 118 PRO A O 1
#

Sequence (118 aa):
MMSIYRYSLLAATLLPLIGCNHSV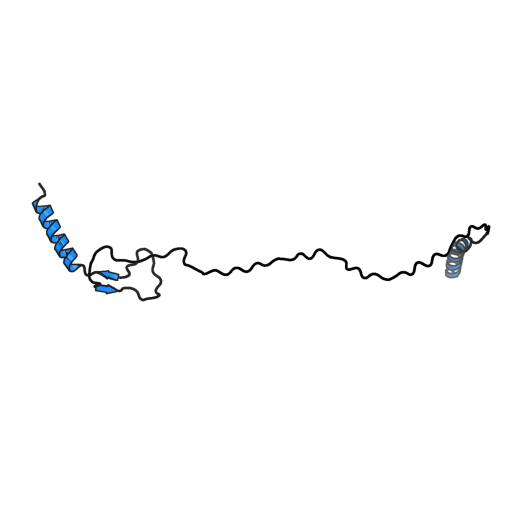STEPTADSSKVTEERPIQVIQLESASQQSSKTFTGELQSVETAGVAFRVPGTIQELLVKTGDRVQKGQPIAQLDPHDYQVALEELQARALEYRP

Secondary structure (DSSP, 8-state):
--HHHHHHHHHHTTGGGG-----------------------------------PPP-------S-------SS---EEEE---TT----TT---EEE--HHHHHHHHHHHHHHHHT--

Radius of gyration: 54.95 Å; Cα contacts (8 Å, |Δi|>4): 25; chains: 1; bounding box: 89×39×143 Å